Protein AF-A0A949P9W3-F1 (afdb_monomer_lite)

Foldseek 3Di:
DDDPQDPVNVVVVVVVVVVVVVVLVVCVVVVVVVVNVVVDDPPDDDDDWQADDDDPVCVVVRTDDPD

Radius of gyration: 18.43 Å; chains: 1; bounding box: 38×41×43 Å

Structure (mmCIF, N/CA/C/O backbone):
data_AF-A0A949P9W3-F1
#
_entry.id   AF-A0A949P9W3-F1
#
loop_
_atom_site.group_PDB
_atom_site.id
_atom_site.type_symbol
_atom_site.label_atom_id
_atom_site.label_alt_id
_atom_site.label_comp_id
_atom_site.label_asym_id
_atom_site.label_entity_id
_atom_site.label_seq_id
_atom_site.pdbx_PDB_ins_code
_atom_site.Cartn_x
_atom_site.Cartn_y
_atom_site.Cartn_z
_atom_site.occupancy
_atom_site.B_iso_or_equiv
_atom_site.auth_seq_id
_atom_site.auth_comp_id
_atom_site.auth_asym_id
_atom_site.auth_atom_id
_atom_site.pdbx_PDB_model_num
ATOM 1 N N . MET A 1 1 ? 7.703 -27.242 -12.394 1.00 35.97 1 MET A N 1
ATOM 2 C CA . MET A 1 1 ? 9.105 -26.810 -12.559 1.00 35.97 1 MET A CA 1
ATOM 3 C C . MET A 1 1 ? 9.401 -25.852 -11.420 1.00 35.97 1 MET A C 1
ATOM 5 O O . MET A 1 1 ? 8.992 -24.705 -11.488 1.00 35.97 1 MET A O 1
ATOM 9 N N . THR A 1 2 ? 9.954 -26.357 -10.319 1.00 46.41 2 THR A N 1
ATOM 10 C CA . THR A 1 2 ? 10.212 -25.563 -9.109 1.00 46.41 2 THR A CA 1
ATOM 11 C C . THR A 1 2 ? 11.593 -24.941 -9.265 1.00 46.41 2 THR A C 1
ATOM 13 O O . THR A 1 2 ? 12.588 -25.662 -9.230 1.00 46.41 2 THR A O 1
ATOM 16 N N . ALA A 1 3 ? 11.657 -23.639 -9.543 1.00 60.31 3 ALA A N 1
ATOM 17 C CA . ALA A 1 3 ? 12.929 -22.934 -9.612 1.00 60.31 3 ALA A CA 1
ATOM 18 C C . ALA A 1 3 ? 13.555 -22.924 -8.211 1.00 60.31 3 ALA A C 1
ATOM 20 O O . ALA A 1 3 ? 12.945 -22.442 -7.257 1.00 60.31 3 ALA A O 1
ATOM 21 N N . VAL A 1 4 ? 14.754 -23.493 -8.082 1.00 64.38 4 VAL A N 1
ATOM 22 C CA . VAL A 1 4 ? 15.606 -23.267 -6.912 1.00 64.38 4 VAL A CA 1
ATOM 23 C C . VAL A 1 4 ? 16.041 -21.810 -7.000 1.00 64.38 4 VAL A C 1
ATOM 25 O O . VAL A 1 4 ? 16.884 -21.475 -7.825 1.00 64.38 4 VAL A O 1
ATOM 28 N N . VAL A 1 5 ? 15.405 -20.947 -6.209 1.00 66.62 5 VAL A N 1
ATOM 29 C CA . VAL A 1 5 ? 15.780 -19.534 -6.094 1.00 66.62 5 VAL A CA 1
ATOM 30 C C . VAL A 1 5 ? 17.197 -19.493 -5.524 1.00 66.62 5 VAL A C 1
ATOM 32 O O . VAL A 1 5 ? 17.438 -19.976 -4.415 1.00 66.62 5 VAL A O 1
ATOM 35 N N . GLY A 1 6 ? 18.156 -19.003 -6.308 1.00 79.25 6 GLY A N 1
ATOM 36 C CA . GLY A 1 6 ? 19.546 -18.909 -5.888 1.00 79.25 6 GLY A CA 1
ATOM 37 C C . GLY A 1 6 ? 19.734 -17.819 -4.833 1.00 79.25 6 GLY A C 1
ATOM 38 O O . GLY A 1 6 ? 18.942 -16.886 -4.728 1.00 79.25 6 GLY A O 1
ATOM 39 N N . GLY A 1 7 ? 20.825 -17.890 -4.064 1.00 77.06 7 GLY A N 1
ATOM 40 C CA . GLY A 1 7 ? 21.134 -16.867 -3.052 1.00 77.06 7 GLY A CA 1
ATOM 41 C C . GLY A 1 7 ? 21.254 -15.446 -3.625 1.00 77.06 7 GLY A C 1
ATOM 42 O O . GLY A 1 7 ? 20.946 -14.483 -2.935 1.00 77.06 7 GLY A O 1
ATOM 43 N N . VAL A 1 8 ? 21.641 -15.309 -4.898 1.00 83.00 8 VAL A N 1
ATOM 44 C CA . VAL A 1 8 ? 21.674 -14.016 -5.604 1.00 83.00 8 VAL A CA 1
ATOM 45 C C . VAL A 1 8 ? 20.263 -13.530 -5.954 1.00 83.00 8 VAL A C 1
ATOM 47 O O . VAL A 1 8 ? 19.990 -12.341 -5.823 1.00 83.00 8 VAL A O 1
ATOM 50 N N . ASP A 1 9 ? 19.356 -14.431 -6.333 1.00 88.56 9 ASP A N 1
ATOM 51 C CA . ASP A 1 9 ? 17.979 -14.080 -6.701 1.00 88.56 9 ASP A CA 1
ATOM 52 C C . ASP A 1 9 ? 17.197 -13.537 -5.498 1.00 88.56 9 ASP A C 1
ATOM 54 O O . ASP A 1 9 ? 16.435 -12.585 -5.639 1.00 88.56 9 ASP A O 1
ATOM 58 N N . LEU A 1 10 ? 17.436 -14.084 -4.298 1.00 90.88 10 LEU A N 1
ATOM 59 C CA . LEU A 1 10 ? 16.849 -13.575 -3.053 1.00 90.88 10 LEU A CA 1
ATOM 60 C C . LEU A 1 10 ? 17.303 -12.144 -2.746 1.00 90.88 10 LEU A C 1
ATOM 62 O O . LEU A 1 10 ? 16.477 -11.306 -2.402 1.00 90.88 10 LEU A O 1
ATOM 66 N N . VAL A 1 11 ? 18.598 -11.853 -2.907 1.00 91.62 11 VAL A N 1
ATOM 67 C CA . VAL A 1 11 ? 19.153 -10.510 -2.666 1.00 91.62 11 VAL A CA 1
ATOM 68 C C . VAL A 1 11 ? 18.625 -9.499 -3.685 1.00 91.62 11 VAL A C 1
ATOM 70 O O . VAL A 1 11 ? 18.361 -8.347 -3.346 1.00 91.62 11 VAL A O 1
ATOM 73 N N . LEU A 1 12 ? 18.459 -9.908 -4.945 1.00 94.19 12 LEU A N 1
ATOM 74 C CA . LEU A 1 12 ? 17.864 -9.042 -5.962 1.00 94.19 12 LEU A CA 1
ATOM 75 C C . LEU A 1 12 ? 16.389 -8.765 -5.659 1.00 94.19 12 LEU A C 1
ATOM 77 O O . LEU A 1 12 ? 15.985 -7.605 -5.690 1.00 94.19 12 LEU A O 1
ATOM 81 N N . LEU A 1 13 ? 15.630 -9.801 -5.289 1.00 94.19 13 LEU A N 1
ATOM 82 C CA . LEU A 1 13 ? 14.223 -9.679 -4.919 1.00 94.19 13 LEU A CA 1
ATOM 83 C C . LEU A 1 13 ? 14.024 -8.769 -3.702 1.00 94.19 13 LEU A C 1
ATOM 85 O O . LEU A 1 13 ? 13.168 -7.890 -3.742 1.00 94.19 13 LEU A O 1
ATOM 89 N N . GLU A 1 14 ? 14.826 -8.947 -2.650 1.00 94.50 14 GLU A N 1
ATOM 90 C CA . GLU A 1 14 ? 14.816 -8.076 -1.469 1.00 94.50 14 GLU A CA 1
ATOM 91 C C . GLU A 1 14 ? 14.972 -6.614 -1.890 1.00 94.50 14 GLU A C 1
ATOM 93 O O . GLU A 1 14 ? 14.135 -5.769 -1.574 1.00 94.50 14 GLU A O 1
ATOM 98 N N . ARG A 1 15 ? 15.989 -6.330 -2.705 1.00 95.81 15 ARG A N 1
ATOM 99 C CA . ARG A 1 15 ? 16.293 -4.964 -3.121 1.00 95.81 15 ARG A CA 1
ATOM 100 C C . ARG A 1 15 ? 15.252 -4.367 -4.069 1.00 95.81 15 ARG A C 1
ATOM 102 O O . ARG A 1 15 ? 15.093 -3.147 -4.108 1.00 95.81 15 ARG A O 1
ATOM 109 N N . ASP A 1 16 ? 14.569 -5.185 -4.864 1.00 96.50 16 ASP A N 1
ATOM 110 C CA . ASP A 1 16 ? 13.430 -4.741 -5.672 1.00 96.50 16 ASP A CA 1
ATOM 111 C C . ASP A 1 16 ? 12.229 -4.362 -4.799 1.00 96.50 16 ASP A C 1
ATOM 113 O O . ASP A 1 16 ? 11.638 -3.301 -5.013 1.00 96.50 16 ASP A O 1
ATOM 117 N N . ILE A 1 17 ? 11.925 -5.160 -3.772 1.00 96.12 17 ILE A N 1
ATOM 118 C CA . ILE A 1 17 ? 10.858 -4.863 -2.806 1.00 96.12 17 ILE A CA 1
ATOM 119 C C . ILE A 1 17 ? 11.177 -3.582 -2.026 1.00 96.12 17 ILE A C 1
ATOM 121 O O . ILE A 1 17 ? 10.319 -2.708 -1.907 1.00 96.12 17 ILE A O 1
ATOM 125 N N . GLU A 1 18 ? 12.413 -3.418 -1.549 1.00 97.50 18 GLU A N 1
ATOM 126 C CA . GLU A 1 18 ? 12.852 -2.196 -0.863 1.00 97.50 18 GLU A CA 1
ATOM 127 C C . GLU A 1 18 ? 12.650 -0.953 -1.733 1.00 97.50 18 GLU A C 1
ATOM 129 O O . GLU A 1 18 ? 12.070 0.040 -1.290 1.00 97.50 18 GLU A O 1
ATOM 134 N N . ARG A 1 19 ? 13.087 -1.008 -2.999 1.00 97.62 19 ARG A N 1
ATOM 135 C CA . ARG A 1 19 ? 12.910 0.101 -3.946 1.00 97.62 19 ARG A CA 1
ATOM 136 C C . ARG A 1 19 ? 11.440 0.444 -4.161 1.00 97.62 19 ARG A C 1
ATOM 138 O O . ARG A 1 19 ? 11.117 1.629 -4.233 1.00 97.62 19 ARG A O 1
ATOM 145 N N . PHE A 1 20 ? 10.573 -0.562 -4.263 1.00 97.19 20 PHE A N 1
ATOM 146 C CA . PHE A 1 20 ? 9.133 -0.359 -4.394 1.00 97.19 20 PHE A CA 1
ATOM 147 C C . PHE A 1 20 ? 8.555 0.364 -3.168 1.00 97.19 20 PHE A C 1
ATOM 149 O O . PHE A 1 20 ? 7.915 1.403 -3.324 1.00 97.19 20 PHE A O 1
ATOM 156 N N . LEU A 1 21 ? 8.860 -0.111 -1.957 1.00 96.56 21 LEU A N 1
ATOM 157 C CA . LEU A 1 21 ? 8.378 0.494 -0.709 1.00 96.56 21 LEU A CA 1
ATOM 158 C C . LEU A 1 21 ? 8.905 1.924 -0.510 1.00 96.56 21 LEU A C 1
ATOM 160 O O . LEU A 1 21 ? 8.175 2.800 -0.050 1.00 96.56 21 LEU A O 1
ATOM 164 N N . TYR A 1 22 ? 10.151 2.206 -0.899 1.00 97.69 22 TYR A N 1
ATOM 165 C C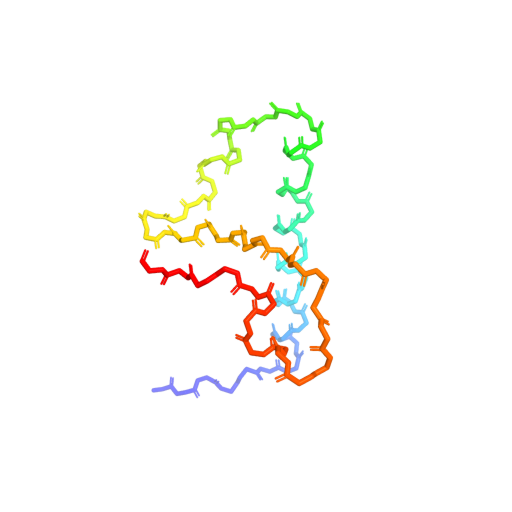A . TYR A 1 22 ? 10.690 3.569 -0.849 1.00 97.69 22 TYR A CA 1
ATOM 166 C C . TYR A 1 22 ? 9.997 4.515 -1.834 1.00 97.69 22 TYR A C 1
ATOM 168 O O . TYR A 1 22 ? 9.775 5.685 -1.513 1.00 97.69 22 TYR A O 1
ATOM 176 N N . ALA A 1 23 ? 9.646 4.030 -3.027 1.00 97.25 23 ALA A N 1
ATOM 177 C CA . ALA A 1 23 ? 8.884 4.813 -3.992 1.00 97.25 23 ALA A CA 1
ATOM 178 C C . ALA A 1 23 ? 7.459 5.093 -3.490 1.00 97.25 23 ALA A C 1
ATOM 180 O O . ALA A 1 23 ? 6.993 6.229 -3.598 1.00 97.25 23 ALA A O 1
ATOM 181 N N . GLU A 1 24 ? 6.799 4.096 -2.894 1.00 97.12 24 GLU A N 1
ATOM 182 C CA . GLU A 1 24 ? 5.490 4.255 -2.255 1.00 97.12 24 GLU A CA 1
ATOM 183 C C . GLU A 1 24 ? 5.532 5.314 -1.140 1.00 97.12 24 GLU A C 1
ATOM 185 O O . GLU A 1 24 ? 4.742 6.262 -1.160 1.00 97.12 24 GLU A O 1
ATOM 190 N N . ALA A 1 25 ? 6.492 5.206 -0.214 1.00 97.06 25 ALA A N 1
ATOM 191 C CA . ALA A 1 25 ? 6.663 6.157 0.883 1.00 97.06 25 ALA A CA 1
ATOM 192 C C . ALA A 1 25 ? 6.852 7.592 0.369 1.00 97.06 25 ALA A C 1
ATOM 194 O O . ALA A 1 25 ? 6.202 8.520 0.848 1.00 97.06 25 ALA A O 1
ATOM 195 N N . LYS A 1 26 ? 7.662 7.773 -0.683 1.00 97.62 26 LYS A N 1
ATOM 196 C CA . LYS A 1 26 ? 7.860 9.084 -1.307 1.00 97.62 26 LYS A CA 1
ATOM 197 C C . LYS A 1 26 ? 6.563 9.674 -1.872 1.00 97.62 26 LYS A C 1
ATOM 199 O O . LYS A 1 26 ? 6.354 10.882 -1.773 1.00 97.62 26 LYS A O 1
ATOM 204 N N . LEU A 1 27 ? 5.699 8.857 -2.478 1.00 97.81 27 LEU A N 1
ATOM 205 C CA . LEU A 1 27 ? 4.408 9.325 -2.995 1.00 97.81 27 LEU A CA 1
ATOM 206 C C . LEU A 1 27 ? 3.482 9.787 -1.866 1.00 97.81 27 LEU A C 1
ATOM 208 O O . LEU A 1 27 ? 2.811 10.810 -2.016 1.00 97.81 27 LEU A O 1
ATOM 212 N N . LEU A 1 28 ? 3.472 9.068 -0.742 1.00 96.75 28 LEU A N 1
ATOM 213 C CA . LEU A 1 28 ? 2.719 9.454 0.451 1.00 96.75 28 LEU A CA 1
ATOM 214 C C . LEU A 1 28 ? 3.241 10.765 1.055 1.00 96.75 28 LEU A C 1
ATOM 216 O O . LEU A 1 28 ? 2.444 11.669 1.320 1.00 96.75 28 LEU A O 1
ATOM 220 N N . ASP A 1 29 ? 4.561 10.905 1.196 1.00 97.44 29 ASP A N 1
ATOM 221 C CA . ASP A 1 29 ? 5.213 12.110 1.726 1.00 97.44 29 ASP A CA 1
ATOM 222 C C . ASP A 1 29 ? 4.939 13.346 0.854 1.00 97.44 29 ASP A C 1
ATOM 224 O O . ASP A 1 29 ? 4.584 14.416 1.359 1.00 97.44 29 ASP A O 1
ATOM 228 N N . ASP A 1 30 ? 5.021 13.186 -0.471 1.00 97.88 30 ASP A N 1
ATOM 229 C CA . ASP A 1 30 ? 4.743 14.241 -1.452 1.00 97.88 30 ASP A CA 1
ATOM 230 C C . ASP A 1 30 ? 3.227 14.510 -1.632 1.00 97.88 30 ASP A C 1
ATOM 232 O O . ASP A 1 30 ? 2.839 15.345 -2.453 1.00 97.88 30 ASP A O 1
ATOM 236 N N . ARG A 1 31 ? 2.346 13.821 -0.885 1.00 96.44 31 ARG A N 1
ATOM 237 C CA . ARG A 1 31 ? 0.869 13.886 -0.989 1.00 96.44 31 ARG A CA 1
ATOM 238 C C . ARG A 1 31 ? 0.316 13.550 -2.381 1.00 96.44 31 ARG A C 1
ATOM 240 O O . ARG A 1 31 ? -0.751 14.026 -2.775 1.00 96.44 31 ARG A O 1
ATOM 247 N N . ARG A 1 32 ? 1.014 12.705 -3.139 1.00 97.12 32 ARG A N 1
ATOM 248 C CA . ARG A 1 32 ? 0.624 12.252 -4.486 1.00 97.12 32 ARG A CA 1
ATOM 249 C C . ARG A 1 32 ? -0.331 11.059 -4.409 1.00 97.12 32 ARG A C 1
ATOM 251 O O . ARG A 1 32 ? -0.049 9.975 -4.913 1.00 97.12 32 ARG A O 1
ATOM 258 N N . PHE A 1 33 ? -1.490 11.269 -3.784 1.00 94.62 33 PHE A N 1
ATOM 259 C CA . PHE A 1 33 ? -2.434 10.191 -3.459 1.00 94.62 33 PHE A CA 1
ATOM 260 C C . PHE A 1 33 ? -3.013 9.474 -4.679 1.00 94.62 33 PHE A C 1
ATOM 262 O O . PHE A 1 33 ? -3.254 8.276 -4.610 1.00 94.62 33 PHE A O 1
ATOM 269 N N . GLN A 1 34 ? -3.208 10.176 -5.800 1.00 96.06 34 GLN A N 1
ATOM 270 C CA . GLN A 1 34 ? -3.745 9.556 -7.014 1.00 96.06 34 GLN A CA 1
ATOM 271 C C . GLN A 1 34 ? -2.800 8.488 -7.566 1.00 96.06 34 GLN A C 1
ATOM 273 O O . GLN A 1 34 ? -3.244 7.422 -7.972 1.00 96.06 34 GLN A O 1
ATOM 278 N N . GLU A 1 35 ? -1.500 8.773 -7.573 1.00 96.06 35 GLU A N 1
ATOM 279 C CA . GLU A 1 35 ? -0.479 7.853 -8.077 1.00 96.06 35 GLU A CA 1
ATOM 280 C C . GLU A 1 35 ? -0.206 6.734 -7.084 1.00 96.06 35 GLU A C 1
ATOM 282 O O . GLU A 1 35 ? -0.054 5.588 -7.490 1.00 96.06 35 GLU A O 1
ATOM 287 N N . TRP A 1 36 ? -0.234 7.048 -5.787 1.00 96.38 36 TRP A N 1
ATOM 288 C CA . TRP A 1 36 ? -0.207 6.039 -4.736 1.00 96.38 36 TRP A CA 1
ATOM 289 C C . TRP A 1 36 ? -1.381 5.057 -4.862 1.00 96.38 36 TRP A C 1
ATOM 291 O O . TRP A 1 36 ? -1.174 3.852 -4.809 1.00 96.38 36 TRP A O 1
ATOM 301 N N . TYR A 1 37 ? -2.596 5.544 -5.135 1.00 93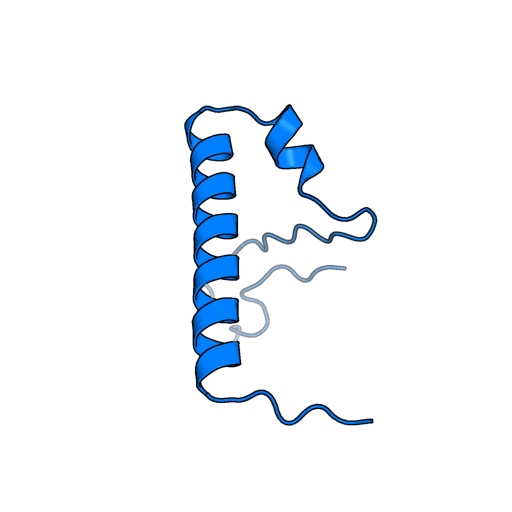.44 37 TYR A N 1
ATOM 302 C CA . TYR A 1 37 ? -3.770 4.692 -5.337 1.00 93.44 37 TYR A CA 1
ATOM 303 C C . TYR A 1 37 ? -3.631 3.756 -6.549 1.00 93.44 37 TYR A C 1
ATOM 305 O O . TYR A 1 37 ? -4.161 2.655 -6.524 1.00 93.44 37 TYR A O 1
ATOM 313 N N . GLN A 1 38 ? -2.883 4.141 -7.592 1.00 95.44 38 GLN A N 1
ATOM 314 C CA . GLN A 1 38 ? -2.618 3.255 -8.738 1.00 95.44 38 GLN A CA 1
ATOM 315 C C . GLN A 1 38 ? -1.679 2.084 -8.406 1.00 95.44 38 GLN A C 1
ATOM 317 O O . GLN A 1 38 ? -1.569 1.162 -9.208 1.00 95.44 38 GLN A O 1
ATOM 322 N N . LEU A 1 39 ? -0.983 2.112 -7.263 1.00 94.38 39 LEU A N 1
ATOM 323 C CA . LEU A 1 39 ? -0.136 0.997 -6.824 1.00 94.38 39 LEU A CA 1
ATOM 324 C C . LEU A 1 39 ? -0.951 -0.172 -6.261 1.00 94.38 39 LEU A C 1
ATOM 326 O O . LEU A 1 39 ? -0.427 -1.276 -6.119 1.00 94.38 39 LEU A O 1
ATOM 330 N N . PHE A 1 40 ? -2.211 0.075 -5.913 1.00 94.62 40 PHE A N 1
ATOM 331 C CA . PHE A 1 40 ? -3.087 -0.916 -5.319 1.00 94.62 40 PHE A CA 1
ATOM 332 C C . PHE A 1 40 ? -3.571 -1.913 -6.371 1.00 94.62 40 PHE A C 1
ATOM 334 O O . PHE A 1 40 ? -3.975 -1.534 -7.468 1.00 94.62 40 PHE A O 1
ATOM 341 N N . ALA A 1 41 ? -3.560 -3.195 -6.010 1.00 94.19 41 ALA A N 1
ATOM 342 C CA . 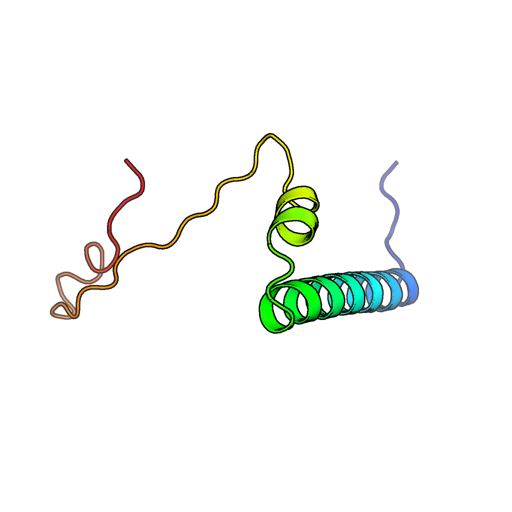ALA A 1 41 ? -4.222 -4.227 -6.794 1.00 94.19 41 ALA A CA 1
ATOM 343 C C . ALA A 1 41 ? -5.751 -4.082 -6.696 1.00 94.19 41 ALA A C 1
ATOM 345 O O . ALA A 1 41 ? -6.273 -3.592 -5.693 1.00 94.19 41 ALA A O 1
ATOM 346 N N . ASP A 1 42 ? -6.476 -4.546 -7.714 1.00 92.62 42 ASP A N 1
ATOM 347 C CA . ASP A 1 42 ? -7.945 -4.465 -7.753 1.00 92.62 42 ASP A CA 1
ATOM 348 C C . ASP A 1 42 ? -8.621 -5.235 -6.598 1.00 92.62 42 ASP A C 1
ATOM 350 O O . ASP A 1 42 ? -9.740 -4.915 -6.200 1.00 92.62 42 ASP A O 1
ATOM 354 N N . ASP A 1 43 ? -7.941 -6.242 -6.048 1.00 94.31 43 ASP A N 1
ATOM 355 C CA . ASP A 1 43 ? -8.383 -7.106 -4.949 1.00 94.31 43 ASP A CA 1
ATOM 356 C C . ASP A 1 43 ? -7.744 -6.746 -3.597 1.00 94.31 43 ASP A C 1
ATOM 358 O O . ASP A 1 4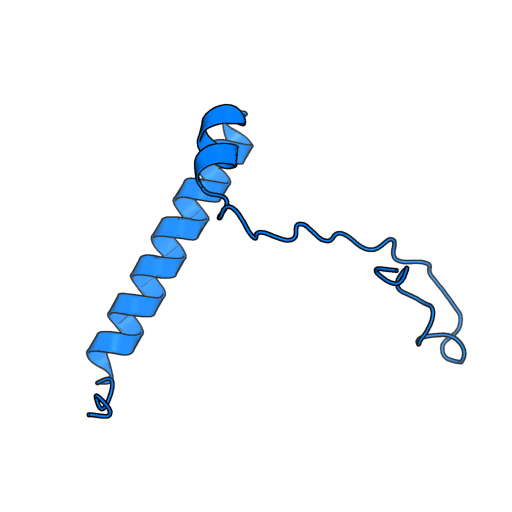3 ? -7.787 -7.524 -2.639 1.00 94.31 43 ASP A O 1
ATOM 362 N N . VAL A 1 44 ? -7.140 -5.562 -3.501 1.00 92.00 44 VAL A N 1
ATOM 363 C CA . VAL A 1 44 ? -6.457 -5.124 -2.288 1.00 92.00 44 VAL A CA 1
ATOM 364 C C . VAL A 1 44 ? -7.412 -4.984 -1.102 1.00 92.00 44 VAL A C 1
ATOM 366 O O . VAL A 1 44 ? -8.523 -4.458 -1.194 1.00 92.00 44 VAL A O 1
ATOM 369 N N . ARG A 1 45 ? -6.922 -5.371 0.074 1.00 88.50 45 ARG A N 1
ATOM 370 C CA . ARG A 1 45 ? -7.601 -5.131 1.343 1.00 88.50 45 ARG A CA 1
ATOM 371 C C . ARG A 1 45 ? -6.733 -4.266 2.244 1.00 88.50 45 ARG A C 1
ATOM 373 O O . ARG A 1 45 ? -5.769 -4.742 2.837 1.00 88.50 45 ARG A O 1
ATOM 380 N N . TYR A 1 46 ? -7.090 -2.987 2.350 1.00 85.31 46 TYR A N 1
ATOM 381 C CA . TYR A 1 46 ? -6.451 -2.056 3.277 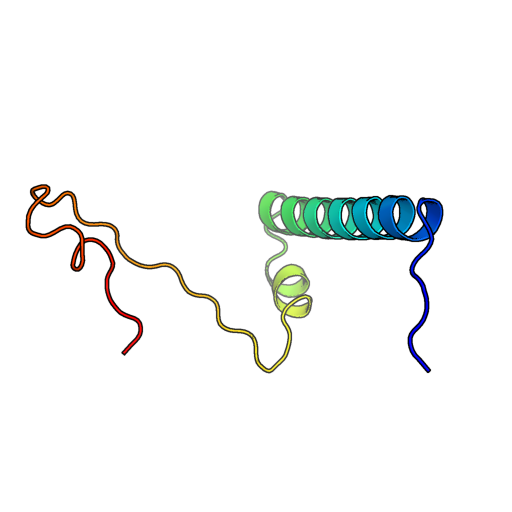1.00 85.31 46 TYR A CA 1
ATOM 382 C C . TYR A 1 46 ? -7.114 -2.165 4.654 1.00 85.31 46 TYR A C 1
ATOM 384 O O . TYR A 1 46 ? -8.214 -1.656 4.864 1.00 85.31 46 TYR A O 1
ATOM 392 N N . PHE A 1 47 ? -6.457 -2.852 5.590 1.00 84.38 47 PHE A N 1
ATOM 393 C CA . PHE A 1 47 ? -7.001 -3.122 6.920 1.00 84.38 47 PHE A CA 1
ATOM 394 C C . PHE A 1 47 ? -6.185 -2.428 8.015 1.00 84.38 47 PHE A C 1
ATOM 396 O O . PHE A 1 47 ? -4.997 -2.699 8.189 1.00 84.38 47 PHE A O 1
ATOM 403 N N . MET A 1 48 ? -6.838 -1.550 8.781 1.00 83.62 48 MET A N 1
ATOM 404 C CA . MET A 1 48 ? -6.253 -0.862 9.935 1.00 83.62 48 MET A CA 1
ATOM 405 C C . MET A 1 48 ? -7.161 -1.060 11.162 1.00 83.62 48 MET A C 1
ATOM 407 O O . MET A 1 48 ? -8.100 -0.285 11.352 1.00 83.62 48 MET A O 1
ATOM 411 N N . PRO A 1 49 ? -6.920 -2.090 11.998 1.00 80.44 49 PRO A N 1
ATOM 412 C CA . PRO A 1 49 ? -7.756 -2.353 13.164 1.00 80.44 49 PRO A CA 1
ATOM 413 C C . PRO A 1 49 ? -7.543 -1.297 14.249 1.00 80.44 49 PRO A C 1
ATOM 415 O O . PRO A 1 49 ? -6.417 -0.852 14.499 1.00 80.44 49 PRO A O 1
ATOM 418 N N . LEU A 1 50 ? -8.615 -0.942 14.958 1.00 78.94 50 LEU A N 1
ATOM 419 C CA . LEU A 1 50 ? -8.488 -0.162 16.181 1.00 78.94 50 LEU A CA 1
ATOM 420 C C . LEU A 1 50 ? -7.877 -1.046 17.267 1.00 78.94 50 LEU A C 1
ATOM 422 O O . LEU A 1 50 ? -8.415 -2.108 17.579 1.00 78.94 50 LEU A O 1
ATOM 426 N N . ARG A 1 51 ? -6.773 -0.583 17.859 1.00 73.38 51 ARG A N 1
ATOM 427 C CA . ARG A 1 51 ? -6.208 -1.184 19.069 1.00 73.38 51 ARG A CA 1
ATOM 428 C C . ARG A 1 51 ? -6.855 -0.568 20.300 1.00 73.38 51 ARG A C 1
ATOM 430 O O . ARG A 1 51 ? -6.830 0.652 20.466 1.00 73.38 51 ARG A O 1
ATOM 437 N N . GLN A 1 52 ? -7.398 -1.401 21.179 1.00 75.38 52 GLN A N 1
ATOM 438 C CA . GLN A 1 52 ? -7.911 -0.979 22.481 1.00 75.38 52 GLN A CA 1
ATOM 439 C C . GLN A 1 52 ? -7.018 -1.524 23.596 1.00 75.38 52 GLN A C 1
ATOM 441 O O . GLN A 1 52 ? -6.777 -2.721 23.657 1.00 75.38 52 GLN A O 1
ATOM 446 N N . ASN A 1 53 ? -6.554 -0.664 24.507 1.00 71.38 53 ASN A N 1
ATOM 447 C CA . ASN A 1 53 ? -5.743 -1.103 25.644 1.00 71.38 53 ASN A CA 1
ATOM 448 C C . ASN A 1 53 ? -6.630 -1.880 26.631 1.00 71.38 53 ASN A C 1
ATOM 450 O O . ASN A 1 53 ? -7.429 -1.285 27.360 1.00 71.38 53 ASN A O 1
ATOM 454 N N . ARG A 1 54 ? -6.546 -3.212 26.587 1.00 72.12 54 ARG A N 1
ATOM 455 C CA . ARG A 1 54 ? -7.354 -4.133 27.393 1.00 72.12 54 ARG A CA 1
ATOM 456 C C . ARG A 1 54 ? -6.474 -4.924 28.359 1.00 72.12 54 ARG A C 1
ATOM 458 O O . ARG A 1 54 ? -5.264 -5.042 28.195 1.00 72.12 54 ARG A O 1
ATOM 465 N N . LEU A 1 55 ? -7.096 -5.462 29.407 1.00 76.50 55 LEU A N 1
ATOM 466 C CA . LEU A 1 55 ? -6.422 -6.326 30.378 1.00 76.50 55 LEU A CA 1
ATOM 467 C C . LEU A 1 55 ? -5.910 -7.603 29.689 1.00 76.50 55 LEU A C 1
ATOM 469 O O . LEU A 1 55 ? -6.551 -8.102 28.772 1.00 76.50 55 LEU A O 1
ATOM 473 N N . ILE A 1 56 ? -4.809 -8.183 30.184 1.00 71.06 56 ILE A N 1
ATOM 474 C CA . ILE A 1 56 ? -4.139 -9.370 29.600 1.00 71.06 56 ILE A CA 1
ATOM 475 C C . ILE A 1 56 ? -5.107 -10.538 29.330 1.00 71.06 56 ILE A C 1
ATOM 477 O O . ILE A 1 56 ? -4.951 -11.260 28.354 1.00 71.06 56 IL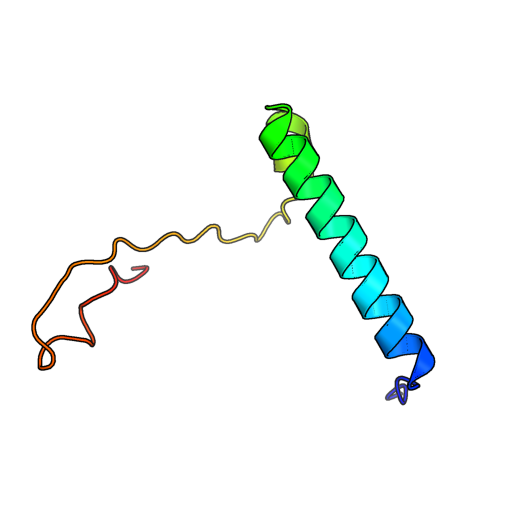E A O 1
ATOM 481 N N . ARG A 1 57 ? -6.138 -10.712 30.164 1.00 72.94 57 ARG A N 1
ATOM 482 C CA . ARG A 1 57 ? -7.160 -11.766 30.009 1.00 72.94 57 ARG A CA 1
ATOM 483 C C . ARG A 1 57 ? -8.127 -11.552 28.823 1.00 72.94 57 ARG A C 1
ATOM 485 O O . ARG A 1 57 ? -8.953 -12.416 28.569 1.00 72.94 57 ARG A O 1
ATOM 492 N N . GLU A 1 58 ? -8.080 -10.392 28.165 1.00 66.94 58 GLU A N 1
ATOM 493 C CA . GLU A 1 58 ? -8.992 -9.954 27.090 1.00 66.94 58 GLU A CA 1
ATOM 494 C C . GLU A 1 58 ? -8.213 -9.597 25.808 1.00 66.94 58 GLU A C 1
ATOM 496 O O . GLU A 1 58 ? -8.722 -8.872 24.953 1.00 66.94 58 GLU A O 1
ATOM 501 N N . GLN A 1 59 ? -6.972 -10.089 25.683 1.00 61.75 59 GLN A N 1
ATOM 502 C CA . GLN A 1 59 ? -6.050 -9.767 24.586 1.00 61.75 59 GLN A CA 1
ATOM 503 C C . GLN A 1 59 ? -6.589 -10.184 23.210 1.00 61.75 59 GLN A C 1
ATOM 505 O O . GLN A 1 59 ? -6.388 -9.464 22.235 1.00 61.75 59 GLN A O 1
ATOM 510 N N . ASP A 1 60 ? -7.354 -11.279 23.138 1.00 65.94 60 ASP A N 1
ATOM 511 C CA . ASP A 1 60 ? -8.021 -11.732 21.908 1.00 65.94 60 ASP A CA 1
ATOM 512 C C . ASP A 1 60 ? -9.040 -10.714 21.353 1.00 65.94 60 ASP A C 1
ATOM 514 O O . ASP A 1 60 ? -9.464 -10.826 20.207 1.00 65.94 60 ASP A O 1
ATOM 518 N N . GLN A 1 61 ? -9.431 -9.708 22.147 1.00 64.81 61 GLN A N 1
ATOM 519 C CA . GLN A 1 61 ? -10.349 -8.630 21.756 1.00 64.81 61 GLN A CA 1
ATOM 520 C C . GLN A 1 61 ? -9.650 -7.263 21.622 1.00 64.81 61 GLN A C 1
ATOM 522 O O . GLN A 1 61 ? -10.322 -6.231 21.560 1.00 64.81 61 GLN A O 1
ATOM 527 N N . GLU A 1 62 ? -8.312 -7.219 21.638 1.00 64.25 62 GLU A N 1
ATOM 528 C CA . GLU A 1 62 ? -7.546 -5.968 21.502 1.00 64.25 62 GLU A CA 1
ATOM 529 C C . GLU A 1 62 ? -7.738 -5.325 20.122 1.00 64.25 62 GLU A C 1
ATOM 531 O O . GLU A 1 62 ? -7.698 -4.099 20.000 1.00 64.25 62 GLU A O 1
ATOM 536 N N . PHE A 1 63 ? -7.975 -6.148 19.103 1.00 63.91 63 PHE A N 1
ATOM 537 C CA . PHE A 1 63 ? -8.160 -5.721 17.727 1.00 63.91 63 PHE A CA 1
ATOM 538 C C . PHE A 1 63 ? -9.631 -5.800 17.349 1.00 63.91 63 PHE A C 1
ATOM 540 O O . PHE A 1 63 ? -10.270 -6.837 17.531 1.00 63.91 63 PHE A O 1
ATOM 547 N N . SER A 1 64 ? -10.168 -4.722 16.777 1.00 71.31 64 SER A N 1
ATOM 548 C CA . SER A 1 64 ? -11.441 -4.809 16.063 1.00 71.31 64 SER A CA 1
ATOM 549 C C . SER A 1 64 ? -11.313 -5.846 14.944 1.00 71.31 64 SER A C 1
ATOM 551 O O . SER A 1 64 ? -10.417 -5.721 14.105 1.00 71.31 64 SER A O 1
ATOM 553 N N . GLY A 1 65 ? -12.178 -6.861 14.954 1.00 63.38 65 GLY A N 1
ATOM 554 C CA . GLY A 1 65 ? -12.269 -7.832 13.869 1.00 63.38 65 GLY A CA 1
ATOM 555 C C . GLY A 1 65 ? -12.640 -7.152 12.553 1.00 63.38 65 GLY A C 1
ATOM 556 O O . GLY A 1 65 ? -13.333 -6.136 12.541 1.00 63.38 65 GLY A O 1
ATOM 557 N N . ASP A 1 66 ? -12.136 -7.713 11.462 1.00 62.78 66 ASP A N 1
ATOM 558 C CA . ASP A 1 66 ? -12.674 -7.480 10.127 1.00 62.78 66 ASP A CA 1
ATOM 559 C C . ASP A 1 66 ? -13.885 -8.406 9.981 1.00 62.78 66 ASP A C 1
ATOM 561 O O . ASP A 1 66 ? -13.712 -9.578 9.655 1.00 62.78 66 ASP A O 1
ATOM 565 N N . ASP A 1 67 ? -15.062 -7.941 10.401 1.00 59.41 67 ASP A N 1
ATOM 566 C CA . ASP A 1 67 ? -16.334 -8.581 10.033 1.00 59.41 67 ASP A CA 1
ATOM 567 C C . ASP A 1 67 ? -16.812 -8.016 8.690 1.00 59.41 67 ASP A C 1
ATOM 569 O O . ASP A 1 67 ? -16.751 -6.769 8.534 1.00 59.41 67 ASP A O 1
#

pLDDT: mean 83.69, std 14.82, range [35.97, 97.88]

Sequence (67 aa):
MTAVVGGVDLVLLERDIERFLYAEAKLLDDRRFQEWYQLFADDVRYFMPLRQNRLIREQDQEFSGDD

Secondary structure (DSSP, 8-state):
------HHHHHHHHHHHHHHHHHHHHHHHTT-HHHHHTTS-TT-----PPB----GGGGGGSB----